Protein 1WIT (pdb70)

CATH classification: 2.60.40.10

Organism: Caenorhabditis elegans (NCBI:txid6239)

Solvent-accessible surface area: 5893 Å² total; per-residue (Å²): 128,143,3,135,19,134,21,95,26,187,125,35,162,4,104,42,57,98,95,41,114,5,132,4,60,1,78,1,31,98,123,16,78,29,67,15,24,27,6,124,120,71,29,67,6,42,133,88,16,100,47,76,62,151,54,52,27,2,36,0,90,0,50,70,0,117,195,70,5,56,23,68,4,73,0,105,2,116,10,155,155,4,141,45,73,2,67,7,75,0,78,12,157

InterPro domains:
  IPR000719 Protein kinase domain [PF00069] (6261-6516)
  IPR000719 Protein kinase domain [PS50011] (6261-6516)
  IPR000719 Protein kinase domain [SM00220] (6261-6516)
  IPR003598 Immunoglobulin subtype 2 [SM00408] (16-88)
  IPR003598 Immunoglobulin subtype 2 [SM00408] (123-195)
  IPR003598 Immunoglobulin subtype 2 [SM00408] (390-457)
  IPR003598 Immunoglobulin subtype 2 [SM00408] (992-1061)
  IPR003598 Immunoglobulin subtype 2 [SM00408] (1141-1208)
  IPR003598 Immunoglobulin subtype 2 [SM00408] (1234-1302)
  IPR003598 Immunoglobulin subtype 2 [SM00408] (1326-1393)
  IPR003598 Immunoglobulin subtype 2 [SM00408] (1808-1875)
  IPR003598 Immunoglobulin subtype 2 [SM00408] (2104-2172)
  IPR003598 Immunoglobulin subtype 2 [SM00408] (2400-2466)
  IPR003598 Immunoglobulin subtype 2 [SM00408] (2692-2758)
  IPR003598 Immunoglobulin subtype 2 [SM00408] (2985-3053)
  IPR003598 Immunoglobulin subtype 2 [SM00408] (3282-3349)
  IPR003598 Immunoglobulin subtype 2 [SM00408] (3576-3644)
  IPR003598 Immunoglobulin subtype 2 [SM00408] (3870-3937)
  IPR003598 Immunoglobulin subtype 2 [SM00408] (4459-4522)
  IPR003598 Immunoglobulin subtype 2 [SM00408] (5545-5612)

Structure (mmCIF, N/CA/C/O backbone):
data_1WIT
#
_entry.id   1WIT
#
_cell.length_a   1.000
_cell.length_b   1.000
_cell.length_c   1.000
_cell.angle_alpha   90.00
_cell.angle_beta   90.00
_cell.angle_gamma   90.00
#
_symmetry.space_group_name_H-M   'P 1'
#
loop_
_atom_site.group_PDB
_atom_site.id
_atom_site.type_symbol
_atom_site.label_atom_id
_atom_site.label_alt_id
_atom_site.label_comp_id
_atom_site.label_asym_id
_atom_site.label_entity_id
_atom_site.label_seq_id
_atom_site.pdbx_PDB_ins_code
_atom_site.Cartn_x
_atom_site.Cartn_y
_atom_site.Cartn_z
_atom_site.occupancy
_atom_site.B_iso_or_equiv
_atom_site.auth_seq_id
_atom_site.auth_comp_id
_atom_site.auth_asym_id
_atom_site.auth_atom_id
_atom_site.pdbx_PDB_model_num
ATOM 1 N N . LEU A 1 1 ? 21.381 1.711 0.782 1.00 1.45 1 LEU A N 1
ATOM 2 C CA . LEU A 1 1 ? 20.534 1.847 2.000 1.00 0.80 1 LEU A CA 1
ATOM 3 C C . LEU A 1 1 ? 19.289 0.970 1.858 1.00 0.60 1 LEU A C 1
ATOM 4 O O . LEU A 1 1 ? 18.352 1.313 1.162 1.00 0.75 1 LEU A O 1
ATOM 22 N N . LYS A 1 2 ? 19.270 -0.159 2.513 1.00 0.64 2 LYS A N 1
ATOM 23 C CA . LYS A 1 2 ? 18.085 -1.057 2.418 1.00 0.63 2 LYS A CA 1
ATOM 24 C C . LYS A 1 2 ? 16.837 -0.310 2.899 1.00 0.60 2 LYS A C 1
ATOM 25 O O . LYS A 1 2 ? 16.932 0.597 3.702 1.00 1.01 2 LYS A O 1
ATOM 44 N N . PRO A 1 3 ? 15.701 -0.730 2.406 1.00 0.47 3 PRO A N 1
ATOM 45 C CA . PRO A 1 3 ? 14.416 -0.074 2.699 1.00 0.37 3 PRO A CA 1
ATOM 46 C C . PRO A 1 3 ? 13.913 -0.469 4.089 1.00 0.39 3 PRO A C 1
ATOM 47 O O . PRO A 1 3 ? 13.638 -1.621 4.356 1.00 0.71 3 PRO A O 1
ATOM 58 N N . LYS A 1 4 ? 13.783 0.482 4.973 1.00 0.37 4 LYS A N 1
ATOM 59 C CA . LYS A 1 4 ? 13.290 0.165 6.339 1.00 0.39 4 LYS A CA 1
ATOM 60 C C . LYS A 1 4 ? 11.807 0.523 6.421 1.00 0.34 4 LYS A C 1
ATOM 61 O O . LYS A 1 4 ? 11.439 1.556 6.942 1.00 0.36 4 LYS A O 1
ATOM 80 N N . ILE A 1 5 ? 10.961 -0.326 5.899 1.00 0.32 5 ILE A N 1
ATOM 81 C CA . ILE A 1 5 ? 9.495 -0.056 5.927 1.00 0.29 5 ILE A CA 1
ATOM 82 C C . ILE A 1 5 ? 8.963 -0.284 7.345 1.00 0.30 5 ILE A C 1
ATOM 83 O O . ILE A 1 5 ? 9.009 -1.379 7.870 1.00 0.36 5 ILE A O 1
ATOM 99 N N . LEU A 1 6 ? 8.475 0.752 7.978 1.00 0.29 6 LEU A N 1
ATOM 100 C CA . LEU A 1 6 ? 7.960 0.602 9.369 1.00 0.33 6 LEU A CA 1
ATOM 101 C C . LEU A 1 6 ? 6.433 0.712 9.387 1.00 0.37 6 LEU A C 1
ATOM 102 O O . LEU A 1 6 ? 5.810 0.483 10.405 1.00 0.70 6 LEU A O 1
ATOM 118 N N . THR A 1 7 ? 5.826 1.062 8.280 1.00 0.31 7 THR A N 1
ATOM 119 C CA . THR A 1 7 ? 4.336 1.182 8.249 1.00 0.42 7 THR A CA 1
ATOM 120 C C . THR A 1 7 ? 3.712 0.057 9.081 1.00 0.59 7 THR A C 1
ATOM 121 O O . THR A 1 7 ? 3.914 -1.111 8.815 1.00 1.19 7 THR A O 1
ATOM 132 N N . ALA A 1 8 ? 2.964 0.404 10.093 1.00 0.90 8 ALA A N 1
ATOM 133 C CA . ALA A 1 8 ? 2.332 -0.638 10.954 1.00 1.04 8 ALA A CA 1
ATOM 134 C C . ALA A 1 8 ? 1.782 -1.765 10.088 1.00 0.73 8 ALA A C 1
ATOM 135 O O . ALA A 1 8 ? 2.005 -2.932 10.343 1.00 0.90 8 ALA A O 1
ATOM 142 N N . SER A 1 9 ? 1.067 -1.418 9.068 1.00 0.69 9 SER A N 1
ATOM 143 C CA . SER A 1 9 ? 0.490 -2.454 8.165 1.00 0.97 9 SER A CA 1
ATOM 144 C C . SER A 1 9 ? -0.430 -3.380 8.967 1.00 0.60 9 SER A C 1
ATOM 145 O O . SER A 1 9 ? -0.017 -4.013 9.918 1.00 0.89 9 SER A O 1
ATOM 153 N N . ARG A 1 10 ? -1.675 -3.465 8.585 1.00 0.60 10 ARG A N 1
ATOM 154 C CA . ARG A 1 10 ? -2.628 -4.348 9.317 1.00 0.60 10 ARG A CA 1
ATOM 155 C C . ARG A 1 10 ? -3.902 -4.498 8.494 1.00 0.54 10 ARG A C 1
ATOM 156 O O . ARG A 1 10 ? -4.081 -5.454 7.767 1.00 0.75 10 ARG A O 1
ATOM 177 N N . LYS A 1 11 ? -4.779 -3.551 8.599 1.00 0.39 11 LYS A N 1
ATOM 178 C CA . LYS A 1 11 ? -6.048 -3.607 7.819 1.00 0.35 11 LYS A CA 1
ATOM 179 C C . LYS A 1 11 ? -6.501 -2.184 7.499 1.00 0.38 11 LYS A C 1
ATOM 180 O O . LYS A 1 11 ? -5.826 -1.223 7.809 1.00 0.51 11 LYS A O 1
ATOM 199 N N . ILE A 1 12 ? -7.639 -2.041 6.881 1.00 0.35 12 ILE A N 1
ATOM 200 C CA . ILE A 1 12 ? -8.135 -0.682 6.538 1.00 0.46 12 ILE A CA 1
ATOM 201 C C . ILE A 1 12 ? -9.661 -0.714 6.443 1.00 0.47 12 ILE A C 1
ATOM 202 O O . ILE A 1 12 ? -10.222 -1.140 5.453 1.00 0.75 12 ILE A O 1
ATOM 218 N N . LYS A 1 13 ? -10.337 -0.277 7.468 1.00 0.37 13 LYS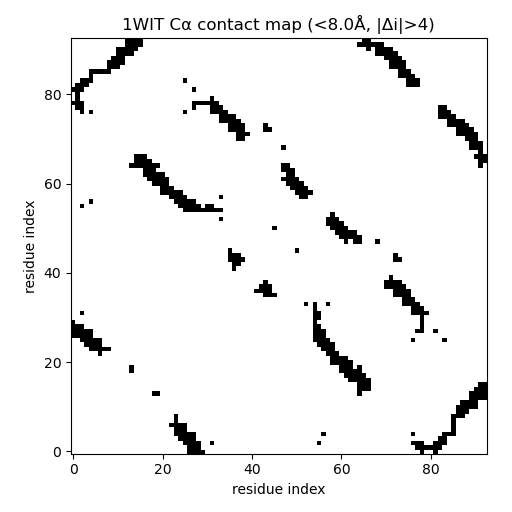 A N 1
ATOM 219 C CA . LYS A 1 13 ? -11.827 -0.294 7.441 1.00 0.38 13 LYS A CA 1
ATOM 220 C C . LYS A 1 13 ? -12.352 0.901 6.643 1.00 0.34 13 LYS A C 1
ATOM 221 O O . LYS A 1 13 ? -12.590 1.963 7.184 1.00 0.46 13 LYS A O 1
ATOM 240 N N . ILE A 1 14 ? -12.552 0.733 5.364 1.00 0.27 14 ILE A N 1
ATOM 241 C CA . ILE A 1 14 ? -13.080 1.855 4.539 1.00 0.26 14 ILE A CA 1
ATOM 242 C C . ILE A 1 14 ? -14.575 1.617 4.292 1.00 0.28 14 ILE A C 1
ATOM 243 O O . ILE A 1 14 ? -15.070 0.521 4.457 1.00 0.50 14 ILE A O 1
ATOM 259 N N . LYS A 1 15 ? -15.301 2.625 3.897 1.00 0.43 15 LYS A N 1
ATOM 260 C CA . LYS A 1 15 ? -16.756 2.429 3.639 1.00 0.47 15 LYS A CA 1
ATOM 261 C C . LYS A 1 15 ? -16.980 2.359 2.127 1.00 0.40 15 LYS A C 1
ATOM 262 O O . LYS A 1 15 ? -16.059 2.517 1.351 1.00 0.45 15 LYS A O 1
ATOM 281 N N . ALA A 1 16 ? -18.188 2.122 1.696 1.00 0.42 16 ALA A N 1
ATOM 282 C CA . ALA A 1 16 ? -18.439 2.046 0.230 1.00 0.40 16 ALA A CA 1
ATOM 283 C C . ALA A 1 16 ? -18.633 3.458 -0.325 1.00 0.38 16 ALA A C 1
ATOM 284 O O . ALA A 1 16 ? -19.153 4.325 0.343 1.00 0.48 16 ALA A O 1
ATOM 291 N N . GLY A 1 17 ? -18.221 3.693 -1.541 1.00 0.38 17 GLY A N 1
ATOM 292 C CA . GLY A 1 17 ? -18.377 5.052 -2.138 1.00 0.42 17 GLY A CA 1
ATOM 293 C C . GLY A 1 17 ? -17.725 6.090 -1.220 1.00 0.37 17 GLY A C 1
ATOM 294 O O . GLY A 1 17 ? -18.187 7.208 -1.107 1.00 0.53 17 GLY A O 1
ATOM 298 N N . PHE A 1 18 ? -16.662 5.727 -0.550 1.00 0.33 18 PHE A N 1
ATOM 299 C CA . PHE A 1 18 ? -15.995 6.697 0.376 1.00 0.37 18 PHE A CA 1
ATOM 300 C C . PHE A 1 18 ? -14.591 7.044 -0.116 1.00 0.30 18 PHE A C 1
ATOM 301 O O . PHE A 1 18 ? -14.152 6.611 -1.165 1.00 0.33 18 PHE A O 1
ATOM 318 N N . THR A 1 19 ? -13.881 7.819 0.662 1.00 0.31 19 THR A N 1
ATOM 319 C CA . THR A 1 19 ? -12.495 8.207 0.289 1.00 0.28 19 THR A CA 1
ATOM 320 C C . THR A 1 19 ? -11.549 7.821 1.428 1.00 0.29 19 THR A C 1
ATOM 321 O O . THR A 1 19 ? -11.771 8.159 2.574 1.00 0.53 19 THR A O 1
ATOM 332 N N . HIS A 1 20 ? -10.504 7.104 1.125 1.00 0.23 20 HIS A N 1
ATOM 333 C CA . HIS A 1 20 ? -9.550 6.681 2.193 1.00 0.22 20 HIS A CA 1
ATOM 334 C C . HIS A 1 20 ? -8.174 7.296 1.931 1.00 0.22 20 HIS A C 1
ATOM 335 O O . HIS A 1 20 ? -7.869 7.718 0.832 1.00 0.26 20 HIS A O 1
ATOM 349 N N . ASN A 1 21 ? -7.334 7.333 2.930 1.00 0.29 21 ASN A N 1
ATOM 350 C CA . ASN A 1 21 ? -5.971 7.902 2.740 1.00 0.31 21 ASN A CA 1
ATOM 351 C C . ASN A 1 21 ? -4.939 6.920 3.296 1.00 0.28 21 ASN A C 1
ATOM 352 O O . ASN A 1 21 ? -4.497 7.031 4.423 1.00 0.36 21 ASN A O 1
ATOM 363 N N . LEU A 1 22 ? -4.565 5.952 2.510 1.00 0.25 22 LEU A N 1
ATOM 364 C CA . LEU A 1 22 ? -3.576 4.937 2.966 1.00 0.24 22 LEU A CA 1
ATOM 365 C C . LEU A 1 22 ? -2.187 5.566 3.093 1.00 0.21 22 LEU A C 1
ATOM 366 O O . LEU A 1 22 ? -1.727 6.263 2.209 1.00 0.21 22 LEU A O 1
ATOM 382 N N . GLU A 1 23 ? -1.509 5.310 4.182 1.00 0.22 23 GLU A N 1
ATOM 383 C CA . GLU A 1 23 ? -0.143 5.881 4.367 1.00 0.22 23 GLU A CA 1
ATOM 384 C C . GLU A 1 23 ? 0.850 4.757 4.690 1.00 0.20 23 GLU A C 1
ATOM 385 O O . GLU A 1 23 ? 0.490 3.728 5.227 1.00 0.23 23 GLU A O 1
ATOM 397 N N . VAL A 1 24 ? 2.100 4.953 4.363 1.00 0.19 24 VAL A N 1
ATOM 398 C CA . VAL A 1 24 ? 3.135 3.912 4.640 1.00 0.20 24 VAL A CA 1
ATOM 399 C C . VAL A 1 24 ? 4.515 4.578 4.627 1.00 0.21 24 VAL A C 1
ATOM 400 O O . VAL A 1 24 ? 4.675 5.668 4.116 1.00 0.30 24 VAL A O 1
ATOM 413 N N . ASP A 1 25 ? 5.516 3.944 5.185 1.00 0.33 25 ASP A N 1
ATOM 414 C CA . ASP A 1 25 ? 6.866 4.576 5.190 1.00 0.36 25 ASP A CA 1
ATOM 415 C C . ASP A 1 25 ? 7.966 3.515 5.178 1.00 0.28 25 ASP A C 1
ATOM 416 O O . ASP A 1 25 ? 7.835 2.459 5.763 1.00 0.33 25 ASP A O 1
ATOM 425 N N . PHE A 1 26 ? 9.061 3.804 4.521 1.00 0.26 26 PHE A N 1
ATOM 426 C CA . PHE A 1 26 ? 10.185 2.828 4.479 1.00 0.27 26 PHE A CA 1
ATOM 427 C C . PHE A 1 26 ? 11.467 3.538 4.045 1.00 0.37 26 PHE A C 1
ATOM 428 O O . PHE A 1 26 ? 11.512 4.200 3.028 1.00 0.57 26 PHE A O 1
ATOM 445 N N . ILE A 1 27 ? 12.509 3.414 4.824 1.00 0.40 27 ILE A N 1
ATOM 446 C CA . ILE A 1 27 ? 13.792 4.094 4.473 1.00 0.51 27 ILE A CA 1
ATOM 447 C C . ILE A 1 27 ? 14.555 3.273 3.431 1.00 0.53 27 ILE A C 1
ATOM 448 O O . ILE A 1 27 ? 15.425 2.489 3.756 1.00 1.13 27 ILE A O 1
ATOM 464 N N . GLY A 1 28 ? 14.245 3.459 2.180 1.00 0.44 28 GLY A N 1
ATOM 465 C CA . GLY A 1 28 ? 14.956 2.697 1.114 1.00 0.48 28 GLY A CA 1
ATOM 466 C C . GLY A 1 28 ? 15.682 3.665 0.180 1.00 0.49 28 GLY A C 1
ATOM 467 O O . GLY A 1 28 ? 15.233 4.768 -0.058 1.00 0.58 28 GLY A O 1
ATOM 471 N N . ALA A 1 29 ? 16.802 3.260 -0.354 1.00 0.51 29 ALA A N 1
ATOM 472 C CA . ALA A 1 29 ? 17.552 4.158 -1.276 1.00 0.57 29 ALA A CA 1
ATOM 473 C C . ALA A 1 29 ? 18.871 3.492 -1.687 1.00 0.58 29 ALA A C 1
ATOM 474 O O . ALA A 1 29 ? 19.263 2.493 -1.118 1.00 0.59 29 ALA A O 1
ATOM 481 N N . PRO A 1 30 ? 19.504 4.064 -2.681 1.00 0.66 30 PRO A N 1
ATOM 482 C CA . PRO A 1 30 ? 19.010 5.276 -3.357 1.00 0.76 30 PRO A CA 1
ATOM 483 C 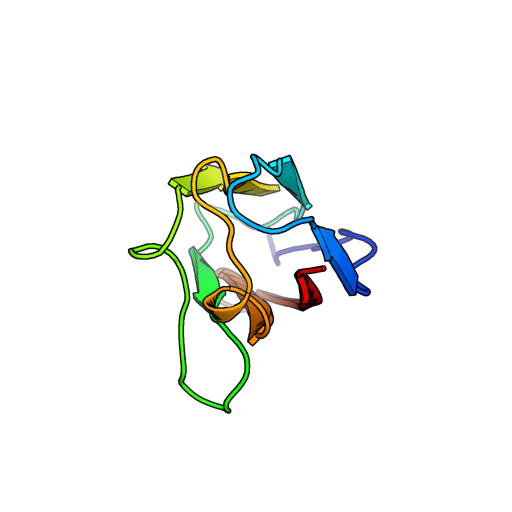C . PRO A 1 30 ? 17.825 4.936 -4.258 1.00 0.81 30 PRO A C 1
ATOM 484 O O . PRO A 1 30 ? 17.777 3.891 -4.875 1.00 1.71 30 PRO A O 1
ATOM 495 N N . ASP A 1 31 ? 16.881 5.826 -4.329 1.00 0.77 31 ASP A N 1
ATOM 496 C CA . ASP A 1 31 ? 15.673 5.607 -5.179 1.00 0.68 31 ASP A CA 1
ATOM 497 C C . ASP A 1 31 ? 15.281 4.124 -5.181 1.00 0.54 31 ASP A C 1
ATOM 498 O O . ASP A 1 31 ? 15.658 3.389 -6.072 1.00 0.59 31 ASP A O 1
ATOM 507 N N . PRO A 1 32 ? 14.530 3.731 -4.184 1.00 0.44 32 PRO A N 1
ATOM 508 C CA . PRO A 1 32 ? 14.062 2.341 -4.042 1.00 0.40 32 PRO A CA 1
ATOM 509 C C . PRO A 1 32 ? 12.877 2.084 -4.975 1.00 0.41 32 PRO A C 1
ATOM 510 O O . PRO A 1 32 ? 12.575 2.876 -5.846 1.00 0.59 32 PRO A O 1
ATOM 521 N N . THR A 1 33 ? 12.201 0.986 -4.793 1.00 0.35 33 THR A N 1
ATOM 522 C CA . THR A 1 33 ? 11.032 0.677 -5.660 1.00 0.39 33 THR A CA 1
ATOM 523 C C . THR A 1 33 ? 9.901 0.111 -4.799 1.00 0.34 33 THR A C 1
ATOM 524 O O . THR A 1 33 ? 10.020 -0.953 -4.223 1.00 0.57 33 THR A O 1
ATOM 535 N N . ALA A 1 34 ? 8.805 0.813 -4.706 1.00 0.41 34 ALA A N 1
ATOM 536 C CA . ALA A 1 34 ? 7.668 0.313 -3.884 1.00 0.35 34 ALA A CA 1
ATOM 537 C C . ALA A 1 34 ? 6.493 -0.025 -4.801 1.00 0.35 34 ALA A C 1
ATOM 538 O O . ALA A 1 34 ? 6.056 0.786 -5.593 1.00 0.47 34 ALA A O 1
ATOM 545 N N . THR A 1 35 ? 5.979 -1.220 -4.702 1.00 0.38 35 THR A N 1
ATOM 546 C CA . THR A 1 35 ? 4.836 -1.613 -5.570 1.00 0.38 35 THR A CA 1
ATOM 547 C C . THR A 1 35 ? 3.585 -1.808 -4.712 1.00 0.34 35 THR A C 1
ATOM 548 O O . THR A 1 35 ? 3.591 -2.546 -3.743 1.00 0.41 35 THR A O 1
ATOM 559 N N . TRP A 1 36 ? 2.511 -1.154 -5.065 1.00 0.28 36 TRP A N 1
ATOM 560 C CA . TRP A 1 36 ? 1.253 -1.297 -4.281 1.00 0.24 36 TRP A CA 1
ATOM 561 C C . TRP A 1 36 ? 0.418 -2.442 -4.878 1.00 0.25 36 TRP A C 1
ATOM 562 O O . TRP A 1 36 ? -0.256 -2.299 -5.893 1.00 0.31 36 TRP A O 1
ATOM 583 N N . THR A 1 37 ? 0.476 -3.594 -4.268 1.00 0.24 37 THR A N 1
ATOM 584 C CA . THR A 1 37 ? -0.291 -4.743 -4.810 1.00 0.28 37 THR A CA 1
ATOM 585 C C . THR A 1 37 ? -1.533 -5.004 -3.967 1.00 0.27 37 THR A C 1
ATOM 586 O O . THR A 1 37 ? -1.758 -4.385 -2.945 1.00 0.33 37 THR A O 1
ATOM 597 N N 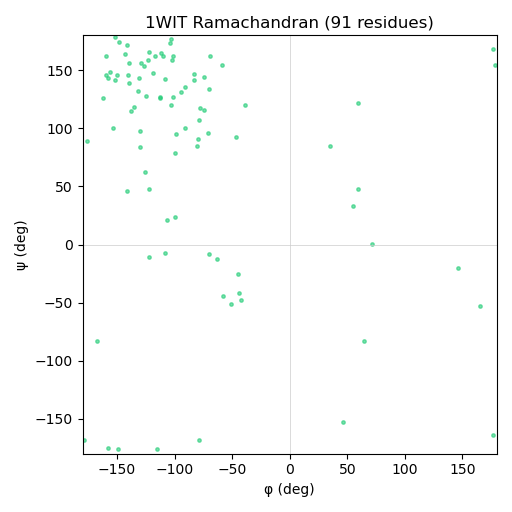. VAL A 1 38 ? -2.356 -5.906 -4.413 1.00 0.40 38 VAL A N 1
ATOM 598 C CA . VAL A 1 38 ? -3.608 -6.196 -3.681 1.00 0.41 38 VAL A CA 1
ATOM 599 C C . VAL A 1 38 ? -3.711 -7.696 -3.360 1.00 0.48 38 VAL A C 1
ATOM 600 O O . VAL A 1 38 ? -4.613 -8.383 -3.795 1.00 1.27 38 VAL A O 1
ATOM 613 N N . GLY A 1 39 ? -2.798 -8.201 -2.579 1.00 0.96 39 GLY A N 1
ATOM 614 C CA . GLY A 1 39 ? -2.841 -9.644 -2.209 1.00 1.03 39 GLY A CA 1
ATOM 615 C C . GLY A 1 39 ? -3.089 -10.497 -3.454 1.00 1.32 39 GLY A C 1
ATOM 616 O O . GLY A 1 39 ? -2.743 -10.121 -4.556 1.00 2.16 39 GLY A O 1
ATOM 620 N N . ASP A 1 40 ? -3.686 -11.646 -3.282 1.00 1.65 40 ASP A N 1
ATOM 621 C CA . ASP A 1 40 ? -3.961 -12.534 -4.445 1.00 2.54 40 ASP A CA 1
ATOM 622 C C . ASP A 1 40 ? -2.653 -13.145 -4.958 1.00 2.24 40 ASP A C 1
ATOM 623 O O . ASP A 1 40 ? -2.642 -13.899 -5.910 1.00 3.00 40 ASP A O 1
ATOM 632 N N . SER A 1 41 ? -1.551 -12.829 -4.332 1.00 1.52 41 SER A N 1
ATOM 633 C CA . SER A 1 41 ? -0.249 -13.396 -4.782 1.00 1.74 41 SER A CA 1
ATOM 634 C C . SER A 1 41 ? 0.013 -12.990 -6.233 1.00 1.37 41 SER A C 1
ATOM 635 O O . SER A 1 41 ? 0.375 -13.804 -7.059 1.00 1.81 41 SER A O 1
ATOM 643 N N . GLY A 1 42 ? -0.164 -11.738 -6.549 1.00 0.86 42 GLY A N 1
ATOM 644 C CA . GLY A 1 42 ? 0.077 -11.283 -7.947 1.00 0.98 42 GLY A CA 1
ATOM 645 C C . GLY A 1 42 ? -0.904 -10.163 -8.297 1.00 0.88 42 GLY A C 1
ATOM 646 O O . GLY A 1 42 ? -0.684 -9.396 -9.213 1.00 1.26 42 GLY A O 1
ATOM 650 N N . ALA A 1 43 ? -1.985 -10.063 -7.574 1.00 0.56 43 ALA A N 1
ATOM 651 C CA . ALA A 1 43 ? -2.975 -8.998 -7.860 1.00 0.52 43 ALA A CA 1
ATOM 652 C C . ALA A 1 43 ? -2.373 -7.645 -7.482 1.00 0.49 43 ALA A C 1
ATOM 653 O O . ALA A 1 43 ? -1.403 -7.574 -6.754 1.00 0.50 43 ALA A O 1
ATOM 660 N N . ALA A 1 44 ? -2.931 -6.571 -7.968 1.00 0.56 44 ALA A N 1
ATOM 661 C CA . ALA A 1 44 ? -2.373 -5.234 -7.623 1.00 0.57 44 ALA A CA 1
ATOM 662 C C . ALA A 1 44 ? -3.515 -4.240 -7.414 1.00 0.44 44 ALA A C 1
ATOM 663 O O . ALA A 1 44 ? -4.660 -4.539 -7.686 1.00 0.52 44 ALA A O 1
ATOM 670 N N . LEU A 1 45 ? -3.222 -3.052 -6.946 1.00 0.39 45 LEU A N 1
ATOM 671 C CA . LEU A 1 45 ? -4.331 -2.064 -6.752 1.00 0.51 45 LEU A CA 1
ATOM 672 C C . LEU A 1 45 ? -3.867 -0.670 -7.172 1.00 0.79 45 LEU A C 1
ATOM 673 O O . LEU A 1 45 ? 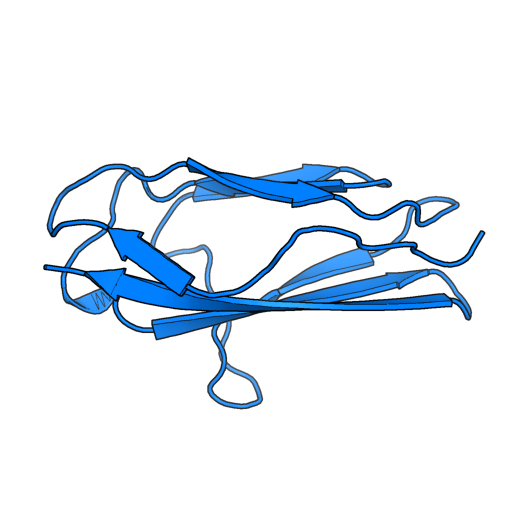-2.713 -0.316 -7.034 1.00 1.39 45 LEU A O 1
ATOM 689 N N . ALA A 1 46 ? -4.761 0.118 -7.709 1.00 1.01 46 ALA A N 1
ATOM 690 C CA . ALA A 1 46 ? -4.378 1.481 -8.166 1.00 1.54 46 ALA A CA 1
ATOM 691 C C . ALA A 1 46 ? -5.472 2.063 -9.076 1.00 1.14 46 ALA A C 1
ATOM 692 O O . ALA A 1 46 ? -5.944 3.157 -8.840 1.00 1.12 46 ALA A O 1
ATOM 699 N N . PRO A 1 47 ? -5.847 1.323 -10.094 1.00 1.15 47 PRO A N 1
ATOM 700 C CA . PRO A 1 47 ? -6.879 1.773 -11.047 1.00 1.23 47 PRO A CA 1
ATOM 701 C C . PRO A 1 47 ? -8.257 1.783 -10.382 1.00 1.09 47 PRO A C 1
ATOM 702 O O . PRO A 1 47 ? -9.219 2.285 -10.928 1.00 1.63 47 PRO A O 1
ATOM 713 N N . GLU A 1 48 ? -8.347 1.264 -9.191 1.00 0.85 48 GLU A N 1
ATOM 714 C CA . GLU A 1 48 ? -9.647 1.278 -8.466 1.00 0.94 48 GLU A CA 1
ATOM 715 C C . GLU A 1 48 ? -9.546 2.314 -7.348 1.00 0.83 48 GLU A C 1
ATOM 716 O O . GLU A 1 48 ? -10.271 2.276 -6.374 1.00 1.19 48 GLU A O 1
ATOM 728 N N . LEU A 1 49 ? -8.629 3.234 -7.487 1.00 0.51 49 LEU A N 1
ATOM 729 C CA . LEU A 1 49 ? -8.438 4.277 -6.451 1.00 0.42 49 LEU A CA 1
ATOM 730 C C . LEU A 1 49 ? -7.248 5.147 -6.854 1.00 0.45 49 LEU A C 1
ATOM 731 O O . LEU A 1 49 ? -6.806 5.122 -7.985 1.00 0.54 49 LEU A O 1
ATOM 747 N N . LEU A 1 50 ? -6.719 5.909 -5.947 1.00 0.41 50 LEU A N 1
ATOM 748 C CA . LEU A 1 50 ? -5.548 6.765 -6.293 1.00 0.49 50 LEU A CA 1
ATOM 749 C C . LEU A 1 50 ? -4.318 6.201 -5.581 1.00 0.51 50 LEU A C 1
ATOM 750 O O . LEU A 1 50 ? -4.440 5.424 -4.656 1.00 1.04 50 LEU A O 1
ATOM 766 N N . VAL A 1 51 ? -3.134 6.561 -5.997 1.00 0.34 51 VAL A N 1
ATOM 767 C CA . VAL A 1 51 ? -1.930 6.004 -5.317 1.00 0.31 51 VAL A CA 1
ATOM 768 C C . VAL A 1 51 ? -0.752 6.976 -5.407 1.00 0.34 51 VAL A C 1
ATOM 769 O O . VAL A 1 51 ? -0.531 7.618 -6.415 1.00 0.51 51 VAL A O 1
ATOM 782 N N . ASP A 1 52 ? 0.015 7.066 -4.355 1.00 0.28 52 ASP A N 1
ATOM 783 C CA . ASP A 1 52 ? 1.201 7.966 -4.349 1.00 0.30 52 ASP A CA 1
ATOM 784 C C . ASP A 1 52 ? 2.346 7.240 -3.640 1.00 0.28 52 ASP A C 1
ATOM 785 O O . ASP A 1 52 ? 2.124 6.343 -2.850 1.00 0.29 52 ASP A O 1
ATOM 794 N N . ALA A 1 53 ? 3.569 7.592 -3.908 1.00 0.29 53 ALA A N 1
ATOM 795 C CA . ALA A 1 53 ? 4.677 6.874 -3.226 1.00 0.28 53 ALA A CA 1
ATOM 796 C C . ALA A 1 53 ? 5.963 7.704 -3.249 1.00 0.32 53 ALA A C 1
ATOM 797 O O . ALA A 1 53 ? 6.238 8.431 -4.184 1.00 0.43 53 ALA A O 1
ATOM 804 N N . LYS A 1 54 ? 6.748 7.597 -2.209 1.00 0.35 54 LYS A N 1
ATOM 805 C CA . LYS A 1 54 ? 8.023 8.372 -2.132 1.00 0.41 54 LYS A CA 1
ATOM 806 C C . LYS A 1 54 ? 9.212 7.417 -1.936 1.00 0.40 54 LYS A C 1
ATOM 807 O O . LYS A 1 54 ? 9.064 6.294 -1.499 1.00 0.42 54 LYS A O 1
ATOM 826 N N . SER A 1 55 ? 10.390 7.859 -2.273 1.00 0.45 55 SER A N 1
ATOM 827 C CA . SER A 1 55 ? 11.598 6.991 -2.137 1.00 0.54 55 SER A CA 1
ATOM 828 C C . SER A 1 55 ? 11.700 6.372 -0.734 1.00 0.42 55 SER A C 1
ATOM 829 O O . SER A 1 55 ? 11.889 5.182 -0.591 1.00 0.63 55 SER A O 1
ATOM 837 N N . SER A 1 56 ? 11.612 7.161 0.301 1.00 0.32 56 SER A N 1
ATOM 838 C CA . SER A 1 56 ? 11.747 6.589 1.676 1.00 0.50 56 SER A CA 1
ATOM 839 C C . SER A 1 56 ? 10.373 6.389 2.316 1.00 0.45 56 SER A C 1
ATOM 840 O O . SER A 1 56 ? 10.244 6.350 3.524 1.00 0.67 56 SER A O 1
ATOM 848 N N . THR A 1 57 ? 9.345 6.262 1.531 1.00 0.29 57 THR A N 1
ATOM 849 C CA . THR A 1 57 ? 7.992 6.072 2.127 1.00 0.25 57 THR A CA 1
ATOM 850 C C . THR A 1 57 ? 6.976 5.917 1.007 1.00 0.24 57 THR A C 1
ATOM 851 O O . THR A 1 57 ? 7.332 5.760 -0.137 1.00 0.27 57 THR A O 1
ATOM 862 N N . THR A 1 58 ? 5.716 5.978 1.318 1.00 0.22 58 THR A N 1
ATOM 863 C CA . THR A 1 58 ? 4.696 5.867 0.252 1.00 0.23 58 THR A CA 1
ATOM 864 C C . THR A 1 58 ? 3.304 5.925 0.870 1.00 0.22 58 THR A C 1
ATOM 865 O O . THR A 1 58 ? 3.104 5.578 2.014 1.00 0.28 58 THR A O 1
ATOM 876 N N . SER A 1 59 ? 2.339 6.349 0.111 1.00 0.23 59 SER A N 1
ATOM 877 C CA . SER A 1 59 ? 0.950 6.420 0.632 1.00 0.21 59 SER A CA 1
ATOM 878 C C . SER A 1 59 ? 0.014 6.397 -0.556 1.00 0.21 59 SER A C 1
ATOM 879 O O . SER A 1 59 ? 0.313 6.937 -1.600 1.00 0.24 59 SER A O 1
ATOM 887 N N . ILE A 1 60 ? -1.100 5.754 -0.438 1.00 0.19 60 ILE A N 1
ATOM 888 C CA . ILE A 1 60 ? -1.989 5.688 -1.611 1.00 0.20 60 ILE A CA 1
ATOM 889 C C . ILE A 1 60 ? 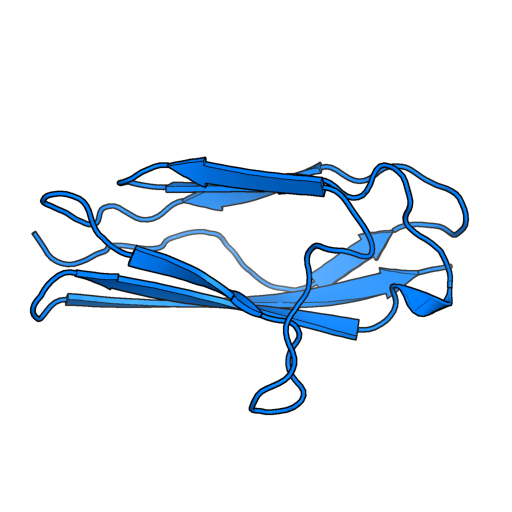-3.409 6.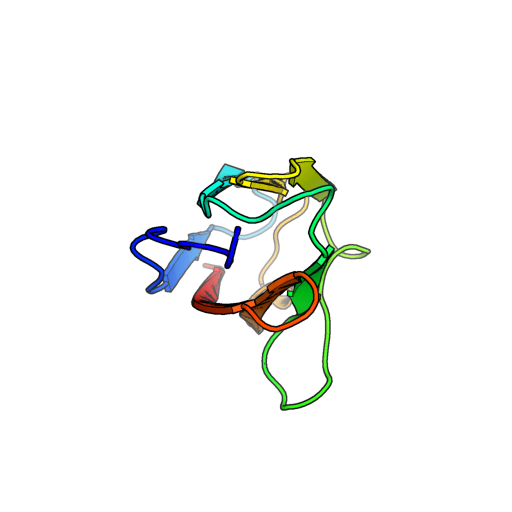104 -1.240 1.00 0.24 60 ILE A C 1
ATOM 890 O O . ILE A 1 60 ? -3.799 6.115 -0.089 1.00 0.48 60 ILE A O 1
ATOM 906 N N . PHE A 1 61 ? -4.140 6.545 -2.221 1.00 0.29 61 PHE A N 1
ATOM 907 C CA . PHE A 1 61 ? -5.503 7.089 -1.984 1.00 0.36 61 PHE A CA 1
ATOM 908 C C . PHE A 1 61 ? -6.629 6.120 -2.344 1.00 0.21 61 PHE A C 1
ATOM 909 O O . PHE A 1 61 ? -6.475 5.230 -3.152 1.00 0.27 61 PHE A O 1
ATOM 926 N N . PHE A 1 62 ? -7.787 6.353 -1.766 1.00 0.25 62 PHE A N 1
ATOM 927 C CA . PHE A 1 62 ? -8.991 5.521 -2.065 1.00 0.18 62 PHE A CA 1
ATOM 928 C C . PHE A 1 62 ? -10.231 6.431 -2.109 1.00 0.22 62 PHE A C 1
ATOM 929 O O . PHE A 1 62 ? -11.242 6.091 -1.530 1.00 0.25 62 PHE A O 1
ATOM 946 N N . PRO A 1 63 ? -10.137 7.549 -2.784 1.00 0.32 63 PRO A N 1
ATOM 947 C CA . PRO A 1 63 ? -11.267 8.491 -2.895 1.00 0.39 63 PRO A CA 1
ATOM 948 C C . PRO A 1 63 ? -12.428 7.823 -3.626 1.00 0.32 63 PRO A C 1
ATOM 949 O O . PRO A 1 63 ? -13.546 8.299 -3.622 1.00 0.38 63 PRO A O 1
ATOM 960 N N . SER A 1 64 ? -12.165 6.703 -4.228 1.00 0.25 64 SER A N 1
ATOM 961 C CA . SER A 1 64 ? -13.236 5.959 -4.940 1.00 0.27 64 SER A CA 1
ATOM 962 C C . SER A 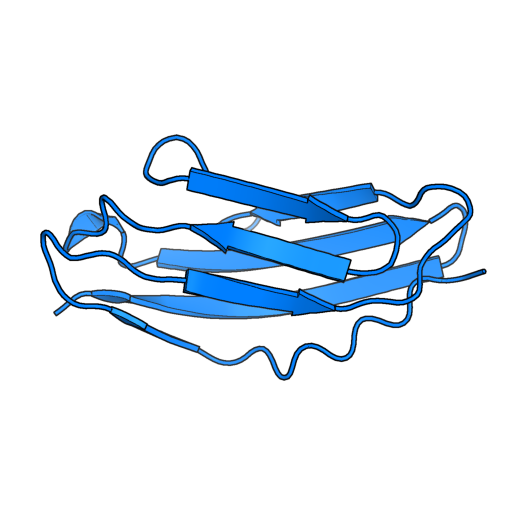1 64 ? -13.328 4.549 -4.349 1.00 0.25 64 SER A C 1
ATOM 963 O O . SER A 1 64 ? -13.361 3.570 -5.068 1.00 0.31 64 SER A O 1
ATOM 971 N N . ALA A 1 65 ? -13.359 4.429 -3.043 1.00 0.22 65 ALA A N 1
ATOM 972 C CA . ALA A 1 65 ? -13.437 3.074 -2.432 1.00 0.25 65 ALA A CA 1
ATOM 973 C C . ALA A 1 65 ? -14.883 2.600 -2.406 1.00 0.28 65 ALA A C 1
ATOM 974 O O . ALA A 1 65 ? -15.797 3.363 -2.147 1.00 0.30 65 ALA A O 1
ATOM 981 N N . LYS A 1 66 ? -15.083 1.337 -2.663 1.00 0.32 66 LYS A N 1
ATOM 982 C CA . LYS A 1 66 ? -16.459 0.766 -2.661 1.00 0.37 66 LYS A CA 1
ATOM 983 C C . LYS A 1 66 ? -16.400 -0.694 -2.209 1.00 0.31 66 LYS A C 1
ATOM 984 O O . LYS A 1 66 ? -15.340 -1.251 -2.015 1.00 0.30 66 LYS A O 1
ATOM 1003 N N . ARG A 1 67 ? -17.533 -1.318 -2.039 1.00 0.36 67 ARG A N 1
ATOM 1004 C CA . ARG A 1 67 ? -17.540 -2.741 -1.596 1.00 0.38 67 ARG A CA 1
ATOM 1005 C C . ARG A 1 67 ? -16.490 -3.533 -2.380 1.00 0.39 67 ARG A C 1
ATOM 1006 O O . ARG A 1 67 ? -15.787 -4.359 -1.834 1.00 0.44 67 ARG A O 1
ATOM 1027 N N . ALA A 1 68 ? -16.384 -3.294 -3.659 1.00 0.41 68 ALA A N 1
ATOM 1028 C CA . ALA A 1 68 ? -15.390 -4.036 -4.478 1.00 0.50 68 ALA A CA 1
ATOM 1029 C C . ALA A 1 68 ? -13.982 -3.827 -3.915 1.00 0.45 68 ALA A C 1
ATOM 1030 O O . ALA A 1 68 ? -13.206 -4.755 -3.800 1.00 0.50 68 ALA A O 1
ATOM 1037 N N . ASP A 1 69 ? -13.642 -2.615 -3.570 1.00 0.40 69 ASP A N 1
ATOM 1038 C CA . ASP A 1 69 ? -12.280 -2.348 -3.023 1.00 0.39 69 ASP A CA 1
ATOM 1039 C C . ASP A 1 69 ? -11.922 -3.412 -1.983 1.00 0.34 69 ASP A C 1
ATOM 1040 O O . ASP A 1 69 ? -10.765 -3.688 -1.738 1.00 0.37 69 ASP A O 1
ATOM 1049 N N . SER A 1 70 ? -12.905 -4.010 -1.367 1.00 0.33 70 SER A N 1
ATOM 1050 C CA . SER A 1 70 ? -12.619 -5.053 -0.340 1.00 0.33 70 SER A CA 1
ATOM 1051 C C . SER A 1 70 ? -11.562 -6.028 -0.868 1.00 0.30 70 SER A C 1
ATOM 1052 O O . SER A 1 70 ? -11.874 -7.002 -1.523 1.00 0.33 70 SER A O 1
ATOM 1060 N N . GLY A 1 71 ? -10.312 -5.775 -0.584 1.00 0.30 71 GLY A N 1
ATOM 1061 C CA . GLY A 1 71 ? -9.236 -6.689 -1.066 1.00 0.32 71 GLY A CA 1
ATOM 1062 C C . GLY A 1 71 ? -8.045 -6.633 -0.105 1.00 0.31 71 GLY A C 1
ATOM 1063 O O . GLY A 1 71 ? -8.049 -5.900 0.867 1.00 0.37 71 GLY A O 1
ATOM 1067 N N . ASN A 1 72 ? -7.020 -7.398 -0.371 1.00 0.29 72 ASN A N 1
ATOM 1068 C CA . ASN A 1 72 ? -5.831 -7.381 0.523 1.00 0.31 72 ASN A CA 1
ATOM 1069 C C . ASN A 1 72 ? -4.761 -6.489 -0.099 1.00 0.29 72 ASN A C 1
ATOM 1070 O O . ASN A 1 72 ? -3.986 -6.918 -0.926 1.00 0.35 72 ASN A O 1
ATOM 1081 N N . TYR A 1 73 ? -4.716 -5.248 0.288 1.00 0.25 73 TYR A N 1
ATOM 1082 C CA . TYR A 1 73 ? -3.701 -4.328 -0.287 1.00 0.26 73 TYR A CA 1
ATOM 1083 C C . TYR A 1 73 ? -2.322 -4.711 0.247 1.00 0.27 73 TYR A C 1
ATOM 1084 O O . TYR A 1 73 ? -1.928 -4.319 1.325 1.00 0.37 73 TYR A O 1
ATOM 1102 N N . LYS A 1 74 ? -1.588 -5.484 -0.507 1.00 0.25 74 LYS A N 1
ATOM 1103 C CA . LYS A 1 74 ? -0.234 -5.908 -0.054 1.00 0.27 74 LYS A CA 1
ATOM 1104 C C . LYS A 1 74 ? 0.814 -5.085 -0.791 1.00 0.25 74 LYS A C 1
ATOM 1105 O O . LYS A 1 74 ? 0.891 -5.109 -2.001 1.00 0.47 74 LYS A O 1
ATOM 1124 N N . LEU A 1 75 ? 1.617 -4.350 -0.078 1.00 0.24 75 LEU A N 1
ATOM 1125 C CA . LEU A 1 75 ? 2.648 -3.521 -0.755 1.00 0.24 75 LEU A CA 1
ATOM 1126 C C . LEU A 1 75 ? 4.034 -4.118 -0.503 1.00 0.25 75 LEU A C 1
ATOM 1127 O O . LEU A 1 75 ? 4.322 -4.613 0.567 1.00 0.28 75 LEU A O 1
ATOM 1143 N N . LYS A 1 76 ? 4.891 -4.079 -1.486 1.00 0.25 76 LYS A N 1
ATOM 1144 C CA . LYS A 1 76 ? 6.258 -4.648 -1.308 1.00 0.29 76 LYS A CA 1
ATOM 1145 C C . LYS A 1 76 ? 7.286 -3.674 -1.883 1.00 0.28 76 LYS A C 1
ATOM 1146 O O . LYS A 1 76 ? 7.276 -3.375 -3.059 1.00 0.33 76 LYS A O 1
ATOM 1165 N N . VAL A 1 77 ? 8.175 -3.175 -1.068 1.00 0.26 77 VAL A N 1
ATOM 1166 C CA . VAL A 1 77 ? 9.193 -2.219 -1.588 1.00 0.27 77 VAL A CA 1
ATOM 1167 C C . VAL A 1 77 ? 10.577 -2.873 -1.544 1.00 0.33 77 VAL A C 1
ATOM 1168 O O . VAL A 1 77 ? 10.772 -3.886 -0.905 1.00 0.57 77 VAL A O 1
ATOM 1181 N N . LYS A 1 78 ? 11.537 -2.310 -2.225 1.00 0.30 78 LYS A N 1
ATOM 1182 C CA . LYS A 1 78 ? 12.903 -2.912 -2.221 1.00 0.35 78 LYS A CA 1
ATOM 1183 C C . LYS A 1 78 ? 13.935 -1.846 -2.591 1.00 0.36 78 LYS A C 1
ATOM 1184 O O . LYS A 1 78 ? 13.614 -0.685 -2.744 1.00 0.51 78 LYS A O 1
ATOM 1203 N N . ASN A 1 79 ? 15.176 -2.228 -2.734 1.00 0.37 79 ASN A N 1
ATOM 1204 C CA . ASN A 1 79 ? 16.221 -1.229 -3.093 1.00 0.43 79 ASN A CA 1
ATOM 1205 C C . ASN A 1 79 ? 17.569 -1.929 -3.288 1.00 0.47 79 ASN A C 1
ATOM 1206 O O . ASN A 1 79 ? 18.350 -2.057 -2.368 1.00 0.85 79 ASN A O 1
ATOM 1217 N N . GLU A 1 80 ? 17.847 -2.370 -4.485 1.00 0.78 80 GLU A N 1
ATOM 1218 C CA . GLU A 1 80 ? 19.145 -3.051 -4.762 1.00 0.88 80 GLU A CA 1
ATOM 1219 C C . GLU A 1 80 ? 19.235 -4.371 -3.979 1.00 0.95 80 GLU A C 1
ATOM 1220 O O . GLU A 1 80 ? 18.955 -5.427 -4.510 1.00 1.64 80 GLU A O 1
ATOM 1232 N N . LEU A 1 81 ? 19.624 -4.333 -2.730 1.00 0.86 81 LEU A N 1
ATOM 1233 C CA . LEU A 1 81 ? 19.725 -5.599 -1.950 1.00 1.24 81 LEU A CA 1
ATOM 1234 C C . LEU A 1 81 ? 18.829 -5.514 -0.715 1.00 1.07 81 LEU A C 1
ATOM 1235 O O . LEU A 1 81 ? 18.591 -6.495 -0.039 1.00 1.63 81 LEU A O 1
ATOM 1251 N N . GLY A 1 82 ? 18.324 -4.352 -0.421 1.00 0.57 82 GLY A N 1
ATOM 1252 C CA . GLY A 1 82 ? 17.436 -4.203 0.765 1.00 0.54 82 GLY A CA 1
ATOM 1253 C C . GLY A 1 82 ? 15.988 -4.423 0.332 1.00 0.45 82 GLY A C 1
ATOM 1254 O O . GLY A 1 82 ? 15.556 -3.924 -0.688 1.00 0.67 82 GLY A O 1
ATOM 1258 N N . GLU A 1 83 ? 15.231 -5.169 1.088 1.00 0.42 83 GLU A N 1
ATOM 1259 C CA . GLU A 1 83 ? 13.817 -5.412 0.694 1.00 0.46 83 GLU A CA 1
ATOM 1260 C C . GLU A 1 83 ? 12.911 -5.368 1.924 1.00 0.38 83 GLU A C 1
ATOM 1261 O O . GLU A 1 83 ? 13.240 -5.877 2.977 1.00 0.49 83 GLU A O 1
ATOM 1273 N N . ASP A 1 84 ? 11.763 -4.769 1.784 1.00 0.38 84 ASP A N 1
ATOM 1274 C CA . ASP A 1 84 ? 10.807 -4.689 2.921 1.00 0.35 84 ASP A CA 1
ATOM 1275 C C . ASP A 1 84 ? 9.3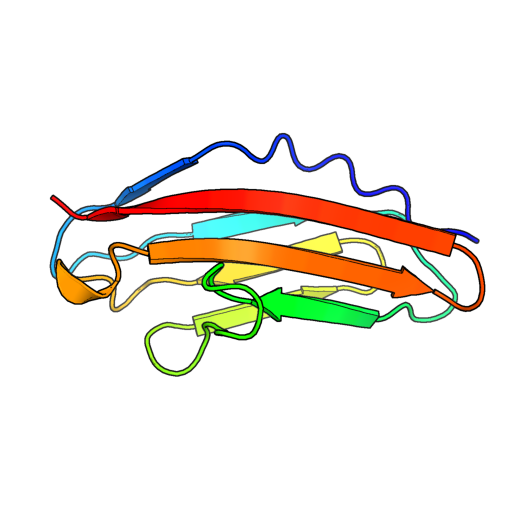86 -4.842 2.374 1.00 0.34 84 ASP A C 1
ATOM 1276 O O . ASP A 1 84 ? 9.156 -4.730 1.184 1.00 0.43 84 ASP A O 1
ATOM 1285 N N . GLU A 1 85 ? 8.430 -5.111 3.219 1.00 0.30 85 GLU A N 1
ATOM 1286 C CA . GLU A 1 85 ? 7.039 -5.287 2.718 1.00 0.33 85 GLU A CA 1
ATOM 1287 C C . GLU A 1 85 ? 6.038 -5.015 3.840 1.00 0.33 85 GLU A C 1
ATOM 1288 O O . GLU A 1 85 ? 6.294 -5.276 4.999 1.00 0.46 85 GLU A O 1
ATOM 1300 N N . ALA A 1 86 ? 4.891 -4.505 3.492 1.00 0.31 86 ALA A N 1
ATOM 1301 C CA . ALA A 1 86 ? 3.850 -4.224 4.513 1.00 0.35 86 ALA A CA 1
ATOM 1302 C C . ALA A 1 86 ? 2.517 -4.796 4.026 1.00 0.31 86 ALA A C 1
ATOM 1303 O O . ALA A 1 86 ? 2.117 -4.592 2.893 1.00 0.41 86 ALA A O 1
ATOM 1310 N N . ILE A 1 87 ? 1.831 -5.517 4.867 1.00 0.33 87 ILE A N 1
ATOM 1311 C CA . ILE A 1 87 ? 0.530 -6.109 4.453 1.00 0.30 87 ILE A CA 1
ATOM 1312 C C . ILE A 1 87 ? -0.608 -5.181 4.878 1.00 0.30 87 ILE A C 1
ATOM 1313 O O . ILE A 1 87 ? -0.674 -4.736 6.007 1.00 0.47 87 ILE A O 1
ATOM 1329 N N . PHE A 1 88 ? -1.508 -4.887 3.980 1.00 0.24 88 PHE A N 1
ATOM 1330 C CA . PHE A 1 88 ? -2.645 -3.989 4.328 1.00 0.26 88 PHE A CA 1
ATOM 1331 C C . PHE A 1 88 ? -3.961 -4.639 3.898 1.00 0.28 88 PHE A C 1
ATOM 1332 O O . PHE A 1 88 ? -4.366 -4.542 2.759 1.00 0.30 88 PHE A O 1
ATOM 1349 N N . GLU A 1 89 ? -4.646 -5.279 4.802 1.00 0.31 89 GLU A N 1
ATOM 1350 C CA . GLU A 1 89 ? -5.944 -5.909 4.434 1.00 0.34 89 GLU A CA 1
ATOM 1351 C C . GLU A 1 89 ? -6.998 -4.808 4.387 1.00 0.34 89 GLU A C 1
ATOM 1352 O O . GLU A 1 89 ? -7.394 -4.276 5.403 1.00 0.46 89 GLU A O 1
ATOM 1364 N N . VAL A 1 90 ? -7.432 -4.434 3.216 1.00 0.29 90 VAL A N 1
ATOM 1365 C CA . VAL A 1 90 ? -8.429 -3.337 3.122 1.00 0.29 90 VAL A CA 1
ATOM 1366 C C . VAL A 1 90 ? -9.827 -3.899 2.886 1.00 0.29 90 VAL A C 1
ATOM 1367 O O . VAL A 1 90 ? -10.058 -4.659 1.968 1.00 0.41 90 VAL A O 1
ATOM 1380 N N . ILE A 1 91 ? -10.768 -3.515 3.703 1.00 0.24 91 ILE A N 1
ATOM 1381 C CA . ILE A 1 91 ? -12.157 -4.009 3.518 1.00 0.26 91 ILE A CA 1
ATOM 1382 C C . ILE A 1 91 ? -13.092 -2.813 3.342 1.00 0.24 91 ILE A C 1
ATOM 1383 O O . ILE A 1 91 ? -12.731 -1.684 3.615 1.00 0.27 91 ILE A O 1
ATOM 1399 N N . VAL A 1 92 ? -14.289 -3.046 2.880 1.00 0.29 92 VAL A N 1
ATOM 1400 C CA . VAL A 1 92 ? -15.235 -1.919 2.678 1.00 0.31 92 VAL A CA 1
ATOM 1401 C C . VAL A 1 92 ? -16.589 -2.252 3.305 1.00 0.41 92 VAL A C 1
ATOM 1402 O O . VAL A 1 92 ? -17.039 -3.380 3.274 1.00 0.57 92 VAL A O 1
ATOM 1415 N N . GLN A 1 93 ? -17.241 -1.277 3.876 1.00 0.40 93 GLN A N 1
ATOM 1416 C CA . GLN A 1 93 ? -18.566 -1.534 4.507 1.00 0.53 93 GLN A CA 1
ATOM 1417 C C . GLN A 1 93 ? -19.584 -0.516 3.988 1.00 0.50 93 GLN A C 1
ATOM 1418 O O . GLN A 1 93 ? -20.610 -0.939 3.480 1.00 1.02 93 GLN A O 1
#

Nearest PDB structures (foldseek):
  1wiu-assembly1_A  TM=9.909E-01  e=5.779E-16  Caenorhabditis elegans
  2cqv-assembly1_A  TM=8.368E-01  e=2.152E-06  Homo sapiens
  1koa-assembly1_A-2  TM=7.948E-01  e=9.113E-06  Caenorhabditis elegans
  2rik-assembly1_A  TM=8.303E-01  e=1.875E-05  Oryctolagus cuniculus
  8q6t-assembly1_P  TM=8.330E-01  e=2.766E-05  Mus musculus

Radius of gyration: 12.75 Å; Cα contacts (8 Å, |Δi|>4): 275; chains: 1; bounding box: 39×22×22 Å

Sequence (93 aa):
LKPKILTASRKIKIKAGFTHNLEVDFIGAPDPTATWTVGDSGAALAPELLVDAKSSTTSIFFPSAKRADSGNYKLKVKNELGEDEAIFEVIVQ

GO terms:
  GO:0004674 protein serine/threonine kinase activity (F, IDA)
  GO:0031672 A band (C, IDA)
  GO:0106310 protein serine kinase activity (F, EXP)
  GO:0040017 positive regulation of locomotion (P, IGI)
  GO:0045989 positive regulation of striated muscle contraction (P, IGI)
  GO:0051782 negative regulation of cell division (P, IGI)
  GO:0060298 positive regulation of sarcomere organization (P, IMP)
  GO:0008344 adult locomotory behavior (P, IMP)

Secondary structure (DSSP, 8-state):
---EE-----EEEE-TTB--EEEEEEE--SS-EEEEE-STTT-B-STTSEEEEETTEEEEE-TTB-GGG-EEEEEEEEETTEEEEEEEEEEE-

B-factor: mean 1.05, std 0.85, range [0.18, 4.79]

Foldseek 3Di:
DAWAKPFVFDEAEAAALAKDKFWTFIQEDDQKFKAWAFPPPPHHDDVQFHWFQDSGITIGMRRHHHQVVQTWGKMWITYPHHTDIGTYRYGYD